Protein AF-A0A0S9LHL1-F1 (afdb_monomer)

Solvent-accessible surface area (backbone atoms only — not comparable to full-atom values): 8999 Å² total; per-residue (Å²): 136,93,67,82,42,44,35,37,45,31,38,20,66,35,58,67,95,71,76,29,51,77,76,45,61,18,67,21,63,58,51,58,93,93,52,92,64,71,72,59,66,64,80,93,73,93,78,63,86,98,60,74,70,38,80,48,78,48,56,80,48,97,80,76,61,53,75,78,43,59,98,86,53,78,74,89,62,69,47,97,87,72,47,76,65,63,89,45,41,39,88,87,82,84,86,83,83,63,90,85,65,76,72,76,71,77,74,84,52,61,67,57,52,52,52,53,53,52,50,58,58,58,66,68,72,77,76,86,88,84,85,87,129

Foldseek 3Di:
DDDQKKKKKWKWQDPVVVVIDTQWMFIWGDDDVPDDDTDTDTDDGDDDPPGDMDIDIDMPDDDAADLQADPPDDDADADPVRDGHDPRGDDDDDDDDDPPDPPPPPPPCPVVVVVVVVVVVVVVVPDDDDDDD

Mean predicted aligned error: 15.13 Å

Sequence (133 aa):
MSGIPEVIISLYDRLPTNGGSALASGTASWPAQGEYFFDAFWHPVAVTPLHTYYLLITSTASFWGSADGYSDGAYEGTSLDGFTQPPGTDFVFSTFADDGVVAEVSEPGSLALLGLGLLGILARRGVRYRLHV

Radius of gyration: 26.55 Å; Cα contacts (8 Å, |Δi|>4): 131; chains: 1; bounding box: 63×34×94 Å

Secondary structure (DSSP, 8-state):
--PPPEEEEEEESS-GGGT--EEEEEEEEPPPTT--------------TT---EEEEEESS----BS---TT-----B-TT-PBPPTT-B--------TT--------SHHHHHHHHHHHHHHGGG-------

pLDDT: mean 71.0, std 15.02, range [42.28, 94.88]

Nearest PDB structures (foldseek):
  2rjl-assembly1_A  TM=4.085E-01  e=1.284E+00  unclassified
  2qe3-assembly1_A  TM=4.183E-01  e=2.735E+00  Homo sapiens
  2rjk-assembly1_A  TM=4.109E-01  e=2.580E+00  unclassified
  7kp8-assembly1_B  TM=3.538E-01  e=9.270E+00  Mus musculus

Structure (mmCIF, N/CA/C/O backbone):
data_AF-A0A0S9LHL1-F1
#
_entry.id   AF-A0A0S9LHL1-F1
#
loop_
_atom_site.group_PDB
_atom_site.id
_atom_site.type_symbol
_atom_site.label_atom_id
_atom_site.label_alt_id
_atom_site.label_comp_id
_atom_site.label_asym_id
_atom_site.label_entity_id
_atom_site.label_seq_id
_atom_site.pdbx_PDB_ins_code
_atom_site.Cartn_x
_atom_site.Cartn_y
_atom_site.Cartn_z
_atom_site.occupancy
_atom_site.B_iso_or_equiv
_atom_site.auth_seq_id
_atom_site.auth_comp_id
_atom_site.auth_asym_id
_atom_site.auth_atom_id
_atom_site.pdbx_PDB_model_num
ATOM 1 N N . MET A 1 1 ? 5.442 -1.867 -28.297 1.00 42.28 1 MET A N 1
ATOM 2 C CA . MET A 1 1 ? 4.086 -1.613 -27.769 1.00 42.28 1 MET A CA 1
ATOM 3 C C . MET A 1 1 ? 4.192 -0.368 -26.908 1.00 42.28 1 MET A C 1
ATOM 5 O O . MET A 1 1 ? 4.938 -0.403 -25.944 1.00 42.28 1 MET A O 1
ATOM 9 N N . SER A 1 2 ? 3.600 0.751 -27.327 1.00 49.19 2 SER A N 1
ATOM 10 C CA . SER A 1 2 ? 3.643 2.018 -26.582 1.00 49.19 2 SER A CA 1
ATOM 11 C C . SER A 1 2 ? 2.321 2.151 -25.832 1.00 49.19 2 SER A C 1
ATOM 13 O O . SER A 1 2 ? 1.348 2.667 -26.368 1.00 49.19 2 SER A O 1
ATOM 15 N N . GLY A 1 3 ? 2.269 1.542 -24.649 1.00 65.31 3 GLY A N 1
ATOM 16 C CA . GLY A 1 3 ? 1.247 1.810 -23.642 1.00 65.31 3 GLY A CA 1
ATOM 17 C C . GLY A 1 3 ? 1.837 2.742 -22.589 1.00 65.31 3 GLY A C 1
ATOM 18 O O . GLY A 1 3 ? 3.056 2.756 -22.399 1.00 65.31 3 GLY A O 1
ATOM 19 N N . ILE A 1 4 ? 0.992 3.539 -21.941 1.00 71.38 4 ILE A N 1
ATOM 20 C CA . ILE A 1 4 ? 1.388 4.276 -20.738 1.00 71.38 4 ILE A CA 1
ATOM 21 C C . ILE A 1 4 ? 1.817 3.220 -19.705 1.00 71.38 4 ILE A C 1
ATOM 23 O O . ILE A 1 4 ? 1.114 2.215 -19.584 1.00 71.38 4 ILE A O 1
ATOM 27 N N . PRO A 1 5 ? 2.963 3.374 -19.017 1.00 79.44 5 PRO A N 1
ATOM 28 C CA . PRO A 1 5 ? 3.346 2.431 -17.978 1.00 79.44 5 PRO A CA 1
ATOM 29 C C . PRO A 1 5 ? 2.252 2.306 -16.915 1.00 79.44 5 PRO A C 1
ATOM 31 O O . PRO A 1 5 ? 1.538 3.268 -16.633 1.00 79.44 5 PRO A O 1
ATOM 34 N N . GLU A 1 6 ? 2.131 1.129 -16.319 1.00 87.38 6 GLU A N 1
ATOM 35 C CA . GLU A 1 6 ? 1.177 0.885 -15.242 1.00 87.38 6 GLU A CA 1
ATOM 36 C C . GLU A 1 6 ? 1.924 0.681 -13.933 1.00 87.38 6 GLU A C 1
ATOM 38 O O . GLU A 1 6 ? 2.991 0.061 -13.902 1.00 87.38 6 GLU A O 1
ATOM 43 N N . VAL A 1 7 ? 1.335 1.194 -12.857 1.00 84.94 7 VAL A N 1
ATOM 44 C CA . VAL A 1 7 ? 1.751 0.935 -11.483 1.00 84.94 7 VAL A CA 1
ATOM 45 C C . VAL A 1 7 ? 0.694 0.055 -10.838 1.00 84.94 7 VAL A C 1
ATOM 47 O O . VAL A 1 7 ? -0.498 0.341 -10.912 1.00 84.94 7 VAL A O 1
ATOM 50 N N . ILE A 1 8 ? 1.124 -1.019 -10.194 1.00 87.88 8 ILE A N 1
ATOM 51 C CA . ILE A 1 8 ? 0.258 -1.928 -9.455 1.00 87.88 8 ILE A CA 1
ATOM 52 C C . ILE A 1 8 ? 0.641 -1.832 -7.986 1.00 87.88 8 ILE A C 1
ATOM 54 O O . ILE A 1 8 ? 1.789 -2.100 -7.623 1.00 87.88 8 ILE A O 1
ATOM 58 N N . ILE A 1 9 ? -0.332 -1.487 -7.149 1.00 87.69 9 ILE A N 1
ATOM 59 C CA . ILE A 1 9 ? -0.205 -1.495 -5.693 1.00 87.69 9 ILE A CA 1
ATOM 60 C C . ILE A 1 9 ? -0.999 -2.683 -5.168 1.00 87.69 9 ILE A C 1
ATOM 62 O O . ILE A 1 9 ? -2.172 -2.846 -5.496 1.00 87.69 9 ILE A O 1
ATOM 66 N N . SER A 1 10 ? -0.365 -3.519 -4.354 1.00 89.44 10 SER A N 1
ATOM 67 C CA . SER A 1 10 ? -0.990 -4.708 -3.778 1.00 89.44 10 SER A CA 1
ATOM 68 C C . SER A 1 10 ? -0.782 -4.771 -2.272 1.00 89.44 10 SER A C 1
ATOM 70 O O . SER A 1 10 ? 0.317 -4.521 -1.787 1.00 89.44 10 SER A O 1
ATOM 72 N N . LEU A 1 11 ? -1.828 -5.143 -1.538 1.00 90.81 11 LEU A N 1
ATOM 73 C CA . LEU A 1 11 ? -1.797 -5.372 -0.095 1.00 90.81 11 LEU A CA 1
ATOM 74 C C . LEU A 1 11 ? -1.589 -6.861 0.184 1.00 90.81 11 LEU A C 1
ATOM 76 O O . LEU A 1 11 ? -2.312 -7.689 -0.364 1.00 90.81 11 LEU A O 1
ATOM 80 N N . TYR A 1 12 ? -0.657 -7.196 1.069 1.00 90.88 12 TYR A N 1
ATOM 81 C CA . TYR A 1 12 ? -0.328 -8.566 1.455 1.00 90.88 12 TYR A CA 1
ATOM 82 C C . TYR A 1 12 ? -0.398 -8.778 2.971 1.00 90.88 12 TYR A C 1
ATOM 84 O O . TYR A 1 12 ? -0.105 -7.873 3.755 1.00 90.88 12 TYR A O 1
ATOM 92 N N . ASP A 1 13 ? -0.735 -10.005 3.377 1.00 91.00 13 ASP A N 1
ATOM 93 C CA . ASP A 1 13 ? -0.754 -10.443 4.782 1.00 91.00 13 ASP A CA 1
ATOM 94 C C . ASP A 1 13 ? 0.641 -10.757 5.362 1.00 91.00 13 ASP A C 1
ATOM 96 O O . ASP A 1 13 ? 0.827 -10.741 6.577 1.00 91.00 13 ASP A O 1
ATOM 100 N N . ARG A 1 14 ? 1.630 -11.032 4.503 1.00 86.12 14 ARG A N 1
ATOM 101 C CA . ARG A 1 14 ? 3.062 -11.199 4.810 1.00 86.12 14 ARG A CA 1
ATOM 102 C C . ARG A 1 14 ? 3.894 -10.755 3.610 1.00 86.12 14 ARG A C 1
ATOM 104 O O . ARG A 1 14 ? 3.367 -10.585 2.516 1.00 86.12 14 ARG A O 1
ATOM 111 N N . LEU A 1 15 ? 5.211 -10.641 3.771 1.00 81.50 15 LEU A N 1
ATOM 112 C CA . LEU A 1 15 ? 6.095 -10.456 2.618 1.00 81.50 15 LEU A CA 1
ATOM 113 C C . LEU A 1 15 ? 5.879 -11.583 1.583 1.00 81.50 15 LEU A C 1
ATOM 115 O O . LEU A 1 15 ? 5.868 -12.756 1.972 1.00 81.50 15 LEU A O 1
ATOM 119 N N . PRO A 1 16 ? 5.760 -11.268 0.278 1.00 77.56 16 PRO A N 1
ATOM 120 C CA . PRO A 1 16 ? 5.596 -12.275 -0.774 1.00 77.56 16 PRO A CA 1
ATOM 121 C C . PRO A 1 16 ? 6.676 -13.368 -0.756 1.00 77.56 16 PRO A C 1
ATOM 123 O O . PRO A 1 16 ? 6.375 -14.547 -0.921 1.00 77.56 16 PRO A O 1
ATOM 126 N N . THR A 1 17 ? 7.926 -12.999 -0.461 1.00 79.62 17 THR A N 1
ATOM 127 C CA . THR A 1 17 ? 9.062 -13.930 -0.316 1.00 79.62 17 THR A CA 1
ATOM 128 C C . THR A 1 17 ? 8.945 -14.878 0.877 1.00 79.62 17 THR A C 1
ATOM 130 O O . THR A 1 17 ? 9.663 -15.872 0.935 1.00 79.62 17 THR A O 1
ATOM 133 N N . ASN A 1 18 ? 8.036 -14.609 1.815 1.00 84.38 18 ASN A N 1
ATOM 134 C CA . ASN A 1 18 ? 7.786 -15.419 3.003 1.00 84.38 18 ASN A CA 1
ATOM 135 C C . ASN A 1 18 ? 6.377 -16.046 2.985 1.00 84.38 18 ASN A C 1
ATOM 137 O O . ASN A 1 18 ? 5.720 -16.170 4.019 1.00 84.38 18 ASN A O 1
ATOM 141 N N . GLY A 1 19 ? 5.886 -16.394 1.789 1.00 84.19 19 GLY A N 1
ATOM 142 C CA . GLY A 1 19 ? 4.594 -17.060 1.605 1.00 84.19 19 GLY A CA 1
ATOM 143 C C . GLY A 1 19 ? 3.378 -16.156 1.822 1.00 84.19 19 GLY A C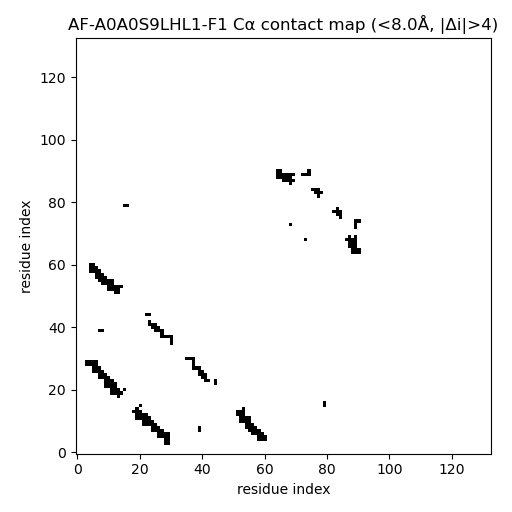 1
ATOM 144 O O . GLY A 1 19 ? 2.301 -16.658 2.143 1.00 84.19 19 GLY A O 1
ATOM 145 N N . GLY A 1 20 ? 3.544 -14.838 1.688 1.00 88.50 20 GLY A N 1
ATOM 146 C CA . GLY A 1 20 ? 2.439 -13.886 1.753 1.00 88.50 20 GLY A CA 1
ATOM 147 C C . GLY A 1 20 ? 1.431 -14.062 0.620 1.00 88.50 20 GLY A C 1
ATOM 148 O O . GLY A 1 20 ? 1.794 -14.338 -0.524 1.00 88.50 20 GLY A O 1
ATOM 149 N N . SER A 1 21 ? 0.160 -13.859 0.946 1.00 92.44 21 SER A N 1
ATOM 150 C CA . SER A 1 21 ? -0.968 -13.855 0.020 1.00 92.44 21 SER A CA 1
ATOM 151 C C . SER A 1 21 ? -1.465 -12.431 -0.210 1.00 92.44 21 SER A C 1
ATOM 153 O O . SER A 1 21 ? -1.592 -11.642 0.730 1.00 92.44 21 SER A O 1
ATOM 155 N N . ALA A 1 22 ? -1.764 -12.105 -1.469 1.00 92.62 22 ALA A N 1
ATOM 156 C CA . ALA A 1 22 ? -2.371 -10.827 -1.817 1.00 92.62 22 ALA A CA 1
ATOM 157 C C . ALA A 1 22 ? -3.814 -10.787 -1.297 1.00 92.62 22 ALA A C 1
ATOM 159 O O . ALA A 1 22 ? -4.618 -11.669 -1.598 1.00 92.62 22 ALA A O 1
ATOM 160 N N . LEU A 1 23 ? -4.131 -9.753 -0.525 1.00 94.88 23 LEU A N 1
ATOM 161 C CA . LEU A 1 23 ? -5.464 -9.473 0.002 1.00 94.88 23 LEU A CA 1
ATOM 162 C C . LEU A 1 23 ? -6.247 -8.554 -0.937 1.00 94.88 23 LEU A C 1
ATOM 164 O O . LEU A 1 23 ? -7.454 -8.712 -1.092 1.00 94.88 23 LEU A O 1
ATOM 168 N N . ALA A 1 24 ? -5.555 -7.604 -1.566 1.00 94.56 24 ALA A N 1
ATOM 169 C CA . ALA A 1 24 ? -6.124 -6.684 -2.540 1.00 94.56 24 ALA A CA 1
ATOM 170 C C . ALA A 1 24 ? -5.057 -6.194 -3.523 1.00 94.56 24 ALA A C 1
ATOM 172 O O . ALA A 1 24 ? -3.863 -6.233 -3.223 1.00 94.56 24 ALA A O 1
ATOM 173 N N . SER A 1 25 ? -5.496 -5.714 -4.685 1.00 94.31 25 SER A N 1
ATOM 174 C CA . SER A 1 25 ? -4.631 -5.102 -5.689 1.00 94.31 25 SER A CA 1
ATOM 175 C C . SER A 1 25 ? -5.402 -4.054 -6.482 1.00 94.31 25 SER A C 1
ATOM 177 O O . SER A 1 25 ? -6.584 -4.247 -6.773 1.00 94.31 25 SER A O 1
ATOM 179 N N . GLY A 1 26 ? -4.731 -2.958 -6.819 1.00 92.12 26 GLY A N 1
ATOM 180 C CA . GLY A 1 26 ? -5.240 -1.908 -7.686 1.00 92.12 26 GLY A CA 1
ATOM 181 C C . GLY A 1 26 ? -4.174 -1.474 -8.684 1.00 92.12 26 GLY A C 1
ATOM 182 O O . GLY A 1 26 ? -2.979 -1.469 -8.377 1.00 92.12 26 GLY A O 1
ATOM 183 N N . THR A 1 27 ? -4.622 -1.093 -9.874 1.00 91.94 27 THR A N 1
ATOM 184 C CA . THR A 1 27 ? -3.763 -0.593 -10.949 1.00 91.94 27 THR A CA 1
ATOM 185 C C . THR A 1 27 ? -4.013 0.894 -11.146 1.00 91.94 27 THR A C 1
ATOM 187 O O . THR A 1 27 ? -5.160 1.337 -11.155 1.00 91.94 27 THR A O 1
ATOM 190 N N . ALA A 1 28 ? -2.937 1.645 -11.334 1.00 88.56 28 ALA A N 1
ATOM 191 C CA . ALA A 1 28 ? -2.946 3.046 -11.708 1.00 88.56 28 ALA A CA 1
ATOM 192 C C . ALA A 1 28 ? -2.146 3.235 -13.001 1.00 88.56 28 ALA A C 1
ATOM 194 O O . ALA A 1 28 ? -1.152 2.546 -13.248 1.00 88.56 28 ALA A O 1
ATOM 195 N N . SER A 1 29 ? -2.570 4.182 -13.833 1.00 86.44 29 SER A N 1
ATOM 196 C CA . SER A 1 29 ? -1.746 4.635 -14.955 1.00 86.44 29 SER A CA 1
ATOM 197 C C . SER A 1 29 ? -0.614 5.520 -14.444 1.00 86.44 29 SER A C 1
ATOM 199 O O . SER A 1 29 ? -0.777 6.230 -13.453 1.00 86.44 29 SER A O 1
ATOM 201 N N . TRP A 1 30 ? 0.526 5.493 -15.131 1.00 80.75 30 TRP A N 1
ATOM 202 C CA . TRP A 1 30 ? 1.628 6.400 -14.832 1.00 80.75 30 TRP A CA 1
ATOM 203 C C . TRP A 1 30 ? 1.171 7.866 -14.917 1.00 80.75 30 TRP A C 1
ATOM 205 O O . TRP A 1 30 ? 0.491 8.215 -15.891 1.00 80.75 30 TRP A O 1
ATOM 215 N N . PRO A 1 31 ? 1.543 8.720 -13.945 1.00 77.62 31 PRO A N 1
ATOM 216 C CA . PRO A 1 31 ? 1.144 10.123 -13.945 1.00 77.62 31 PRO A CA 1
ATOM 217 C C . PRO A 1 31 ? 1.658 10.864 -15.185 1.00 77.62 31 PRO A C 1
ATOM 219 O O . PRO A 1 31 ? 2.688 10.509 -15.772 1.00 77.62 31 PRO A O 1
ATOM 222 N N . ALA A 1 32 ? 0.946 11.917 -15.592 1.00 77.75 32 ALA A N 1
ATOM 223 C CA . ALA A 1 32 ? 1.408 12.766 -16.682 1.00 77.75 32 ALA A CA 1
ATOM 224 C C . ALA A 1 32 ? 2.720 13.482 -16.302 1.00 77.75 32 ALA A C 1
ATOM 226 O O . ALA A 1 32 ? 3.095 13.587 -15.134 1.00 77.75 32 ALA A O 1
ATOM 227 N N . GLN A 1 33 ? 3.454 13.998 -17.292 1.00 74.25 33 GLN A N 1
ATOM 228 C CA . GLN A 1 33 ? 4.690 14.732 -17.016 1.00 74.25 33 GLN A CA 1
ATOM 229 C C . GLN A 1 33 ? 4.411 15.941 -16.104 1.00 74.25 33 GLN A C 1
ATOM 231 O O . GLN A 1 33 ? 3.635 16.822 -16.466 1.00 74.25 33 GLN A O 1
ATOM 236 N N . GLY A 1 34 ? 5.087 15.997 -14.953 1.00 71.81 34 GLY A N 1
ATOM 237 C CA . GLY A 1 34 ? 4.904 17.049 -13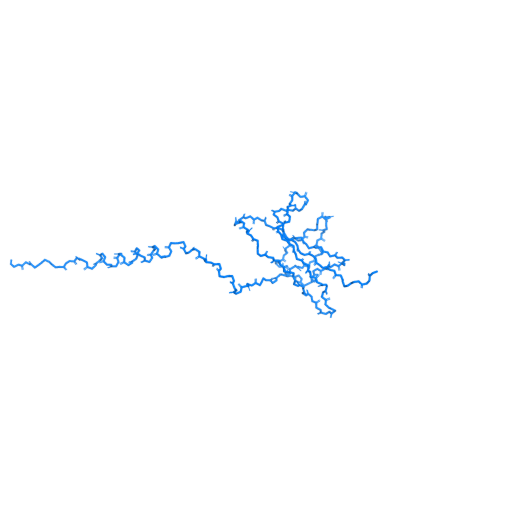.944 1.00 71.81 34 GLY A CA 1
ATOM 238 C C . GLY A 1 34 ? 3.933 16.686 -12.815 1.00 71.81 34 GLY A C 1
ATOM 239 O O . GLY A 1 34 ? 3.817 17.456 -11.865 1.00 71.81 34 GLY A O 1
ATOM 240 N N . GLU A 1 35 ? 3.286 15.523 -12.884 1.00 72.19 35 GLU A N 1
ATOM 241 C CA . GLU A 1 35 ? 2.522 14.929 -11.788 1.00 72.19 35 GLU A CA 1
ATOM 242 C C . GLU A 1 35 ? 3.368 13.873 -11.059 1.00 72.19 35 GLU A C 1
ATOM 244 O O . GLU A 1 35 ? 4.165 13.157 -11.668 1.00 72.19 35 GLU A O 1
ATOM 249 N N . TYR A 1 36 ? 3.192 13.778 -9.740 1.00 72.12 36 TYR A N 1
ATOM 250 C CA . TYR A 1 36 ? 3.980 12.893 -8.868 1.00 72.12 36 TYR A CA 1
ATOM 251 C C . TYR A 1 36 ? 3.113 11.936 -8.042 1.00 72.12 36 TYR A C 1
ATOM 253 O O . TYR A 1 36 ? 3.635 11.179 -7.228 1.00 72.12 36 TYR A O 1
ATOM 261 N N . PHE A 1 37 ? 1.796 11.970 -8.250 1.00 76.38 37 PHE A N 1
ATOM 262 C CA . PHE A 1 37 ? 0.822 11.167 -7.521 1.00 76.38 37 PHE A CA 1
ATOM 263 C C . PHE A 1 37 ? 0.071 10.262 -8.489 1.00 76.38 37 PHE A C 1
ATOM 265 O O . PHE A 1 37 ? -0.246 10.662 -9.607 1.00 76.38 37 PHE A O 1
ATOM 272 N N . PHE A 1 38 ? -0.210 9.046 -8.046 1.00 80.06 38 PHE A N 1
ATOM 273 C CA . PHE A 1 38 ? -1.075 8.103 -8.733 1.00 80.06 38 PHE A CA 1
ATOM 274 C C . PHE A 1 38 ? -1.985 7.454 -7.697 1.00 80.06 38 PHE A C 1
ATOM 276 O O . PHE A 1 38 ? -1.541 7.119 -6.598 1.00 80.06 38 PHE A O 1
ATOM 283 N N . ASP A 1 39 ? -3.243 7.256 -8.071 1.00 84.38 39 ASP A N 1
ATOM 284 C CA . ASP A 1 39 ? -4.246 6.666 -7.197 1.00 84.38 39 ASP A CA 1
ATOM 285 C C . ASP A 1 39 ? -4.605 5.268 -7.698 1.00 84.38 39 ASP A C 1
ATOM 287 O O . ASP A 1 39 ? -4.964 5.077 -8.862 1.00 84.38 39 ASP A O 1
ATOM 2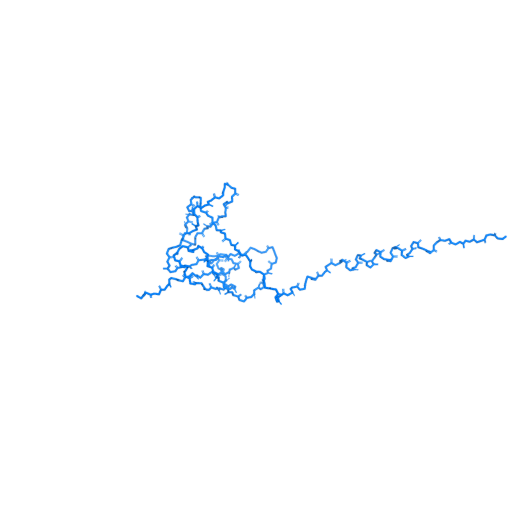91 N N . ALA A 1 40 ? -4.513 4.283 -6.807 1.00 86.00 40 ALA A N 1
ATOM 292 C CA . ALA A 1 40 ? -4.974 2.924 -7.050 1.00 86.00 40 ALA A CA 1
ATOM 293 C C . ALA A 1 40 ? -6.116 2.606 -6.083 1.00 86.00 40 ALA A C 1
ATOM 295 O O . ALA A 1 40 ? -6.005 2.843 -4.880 1.00 86.00 40 ALA A O 1
ATOM 296 N N . PHE A 1 41 ? -7.200 2.039 -6.609 1.00 87.88 41 PHE A N 1
ATOM 297 C CA . PHE A 1 41 ? -8.398 1.723 -5.836 1.00 87.88 41 PHE A CA 1
ATOM 298 C C . PHE A 1 41 ? -8.679 0.221 -5.860 1.00 87.88 41 PHE A C 1
ATOM 300 O O . PHE A 1 41 ? -8.488 -0.447 -6.877 1.00 87.88 41 PHE A O 1
ATOM 307 N N . TRP A 1 42 ? -9.175 -0.303 -4.741 1.00 89.56 42 TRP A N 1
ATOM 308 C CA . TRP A 1 42 ? -9.662 -1.674 -4.600 1.00 89.56 42 TRP A CA 1
ATOM 309 C C . TRP A 1 42 ? -10.821 -1.722 -3.596 1.00 89.56 42 TRP A C 1
ATOM 311 O O . TRP A 1 42 ? -11.036 -0.781 -2.834 1.00 89.56 42 TRP A O 1
ATOM 321 N N . HIS A 1 43 ? -11.582 -2.820 -3.592 1.00 87.25 43 HIS A N 1
ATOM 322 C CA . HIS A 1 43 ? -12.673 -3.013 -2.631 1.00 87.25 43 HIS A CA 1
ATOM 323 C C . HIS A 1 43 ? -12.131 -3.140 -1.198 1.00 87.25 43 HIS A C 1
ATOM 325 O O . HIS A 1 43 ? -11.117 -3.816 -1.015 1.00 87.25 43 HIS A O 1
ATOM 331 N N . PRO A 1 44 ? -12.806 -2.576 -0.178 1.00 86.56 44 PRO A N 1
ATOM 332 C CA . PRO A 1 44 ? -12.368 -2.689 1.209 1.00 86.56 44 PRO A CA 1
ATOM 333 C C . PRO A 1 44 ? -12.126 -4.141 1.634 1.00 86.56 44 PRO A C 1
ATOM 335 O O . PRO A 1 44 ? -12.941 -5.026 1.372 1.00 86.56 44 PRO A O 1
ATOM 338 N N . VAL A 1 45 ? -11.011 -4.371 2.328 1.00 88.94 45 VAL A N 1
ATOM 339 C CA . VAL A 1 45 ? -10.635 -5.679 2.877 1.00 88.94 45 VAL A CA 1
ATOM 340 C C . VAL A 1 45 ? -10.617 -5.638 4.396 1.00 88.94 45 VAL A C 1
ATOM 342 O O . VAL A 1 45 ? -10.177 -4.662 5.002 1.00 88.94 45 VAL A O 1
ATOM 345 N N . ALA A 1 46 ? -11.095 -6.710 5.024 1.00 87.94 46 ALA A N 1
ATOM 346 C CA . ALA A 1 46 ? -11.039 -6.843 6.471 1.00 87.94 46 ALA A CA 1
ATOM 347 C C . ALA A 1 46 ? -9.589 -7.064 6.926 1.00 87.94 46 ALA A C 1
ATOM 349 O O . ALA A 1 46 ? -8.906 -7.965 6.437 1.00 87.94 46 ALA A O 1
ATOM 350 N N . VAL A 1 47 ? -9.144 -6.269 7.897 1.00 86.75 47 VAL A N 1
ATOM 351 C CA . VAL A 1 47 ? -7.833 -6.406 8.539 1.00 86.75 47 VAL A CA 1
ATOM 352 C C . VAL A 1 47 ? -8.000 -6.765 10.010 1.00 86.75 47 VAL A C 1
ATOM 354 O O . VAL A 1 47 ? -8.968 -6.379 10.663 1.00 86.75 47 VAL A O 1
ATOM 357 N N . THR A 1 48 ? -7.049 -7.524 10.541 1.00 89.06 48 THR A N 1
ATOM 358 C CA . THR A 1 48 ? -6.985 -7.861 11.962 1.00 89.06 48 THR A CA 1
ATOM 359 C C . THR A 1 48 ? -6.147 -6.802 12.677 1.00 89.06 48 THR A C 1
ATOM 361 O O . THR A 1 48 ? -5.013 -6.551 12.259 1.00 89.06 48 THR A O 1
ATOM 364 N N . PRO A 1 49 ? -6.657 -6.174 13.752 1.00 86.69 49 PRO A N 1
ATOM 365 C CA . PRO A 1 49 ? -5.869 -5.237 14.541 1.00 86.69 49 PRO A CA 1
ATOM 366 C C . PRO A 1 49 ? -4.571 -5.867 15.054 1.00 86.69 49 PRO A C 1
ATOM 368 O O . PRO A 1 49 ? -4.537 -7.051 15.385 1.00 86.69 49 PRO A O 1
ATOM 371 N N . LEU A 1 50 ? -3.518 -5.051 15.164 1.00 85.06 50 LEU A N 1
ATOM 372 C CA . LEU A 1 50 ? -2.182 -5.463 15.627 1.00 85.06 50 LEU A CA 1
ATOM 373 C C . LEU A 1 50 ? -1.481 -6.495 14.724 1.00 85.06 50 LEU A C 1
ATOM 375 O O . LEU A 1 50 ? -0.481 -7.085 15.131 1.00 85.06 50 LEU A O 1
ATOM 379 N N . HIS A 1 51 ? -1.980 -6.706 13.505 1.00 86.94 51 HIS A N 1
ATOM 380 C CA . HIS A 1 51 ? -1.286 -7.466 12.472 1.00 86.94 51 HIS A CA 1
ATOM 381 C C . HIS A 1 51 ? -0.535 -6.520 11.532 1.00 86.94 51 HIS A C 1
ATOM 383 O O . HIS A 1 51 ? -1.059 -5.474 11.146 1.00 86.94 51 HIS A O 1
ATOM 389 N N . THR A 1 52 ? 0.688 -6.893 11.157 1.00 85.75 52 THR A N 1
ATOM 390 C CA . THR A 1 52 ? 1.470 -6.156 10.158 1.00 85.75 52 THR A CA 1
ATOM 391 C C . THR A 1 52 ? 1.045 -6.587 8.763 1.00 85.75 52 THR A C 1
ATOM 393 O O . THR A 1 52 ? 1.023 -7.779 8.464 1.00 85.75 52 THR A O 1
ATOM 396 N N . TYR A 1 53 ? 0.759 -5.609 7.911 1.00 87.44 53 TYR A N 1
ATOM 397 C CA . TYR A 1 53 ? 0.464 -5.805 6.496 1.00 87.44 53 TYR A CA 1
ATOM 398 C C . TYR A 1 53 ? 1.530 -5.123 5.645 1.00 87.44 53 TYR A C 1
ATOM 400 O O . TYR A 1 53 ? 2.208 -4.203 6.104 1.00 87.44 53 TYR A O 1
ATOM 408 N N . TYR A 1 54 ? 1.668 -5.575 4.404 1.00 84.31 54 TYR A N 1
ATOM 409 C CA . TYR A 1 54 ? 2.718 -5.122 3.498 1.00 84.31 54 TYR A CA 1
ATOM 410 C C . TYR A 1 54 ? 2.109 -4.576 2.213 1.00 84.31 54 TYR A C 1
ATOM 412 O O . TYR A 1 54 ? 1.194 -5.180 1.655 1.00 84.31 54 TYR A O 1
ATOM 420 N N . LEU A 1 55 ? 2.636 -3.453 1.728 1.00 84.44 55 LEU A N 1
ATOM 421 C CA . LEU A 1 55 ? 2.332 -2.943 0.397 1.00 84.44 55 LEU A CA 1
ATOM 422 C C . LEU A 1 55 ? 3.451 -3.347 -0.561 1.00 84.44 55 LEU A C 1
ATOM 424 O O . LEU A 1 55 ? 4.623 -3.083 -0.304 1.00 84.44 55 LEU A O 1
ATOM 428 N N . LEU A 1 56 ? 3.077 -3.977 -1.670 1.00 82.38 56 LEU A N 1
ATOM 429 C CA . LEU A 1 56 ? 3.958 -4.242 -2.797 1.00 82.38 56 LEU A CA 1
ATOM 430 C C . LEU A 1 56 ? 3.581 -3.313 -3.947 1.00 82.38 56 LEU A C 1
ATOM 432 O O . LEU A 1 56 ? 2.465 -3.381 -4.460 1.00 82.38 56 LEU A O 1
ATOM 436 N N . ILE A 1 57 ? 4.533 -2.483 -4.364 1.00 80.44 57 ILE A N 1
ATOM 437 C CA . ILE A 1 57 ? 4.408 -1.608 -5.527 1.00 80.44 57 ILE A CA 1
ATOM 438 C C . ILE A 1 57 ? 5.263 -2.191 -6.649 1.00 80.44 57 ILE A C 1
ATOM 440 O O . ILE A 1 57 ? 6.465 -2.396 -6.486 1.00 80.44 57 ILE A O 1
ATOM 444 N N . THR A 1 58 ? 4.642 -2.461 -7.791 1.00 80.69 58 THR A N 1
ATOM 445 C CA . THR A 1 58 ? 5.331 -2.899 -9.011 1.00 80.69 58 THR A CA 1
ATOM 446 C C . THR A 1 58 ? 4.972 -1.968 -10.153 1.00 80.69 58 THR A C 1
ATOM 448 O O . THR A 1 58 ? 3.895 -1.381 -10.167 1.00 80.69 58 THR A O 1
ATOM 451 N N . SER A 1 59 ? 5.883 -1.797 -11.103 1.00 78.62 59 SER A N 1
ATOM 452 C CA . SER A 1 59 ? 5.650 -0.949 -12.266 1.00 78.62 59 SER A CA 1
ATOM 453 C C . SER A 1 59 ? 6.343 -1.533 -13.482 1.00 78.62 59 SER A C 1
ATOM 455 O O . SER A 1 59 ? 7.409 -2.141 -13.374 1.00 78.62 59 SER A O 1
ATOM 457 N N . THR A 1 60 ? 5.753 -1.323 -14.656 1.00 78.25 60 THR A N 1
ATOM 458 C CA . THR A 1 60 ? 6.400 -1.646 -15.935 1.00 78.25 60 THR A CA 1
ATOM 459 C C . THR A 1 60 ? 7.460 -0.612 -16.336 1.00 78.25 60 THR A C 1
ATOM 461 O O . THR A 1 60 ? 8.193 -0.831 -17.298 1.00 78.25 60 THR A O 1
ATOM 464 N N . ALA A 1 61 ? 7.538 0.517 -15.625 1.00 73.12 61 ALA A N 1
ATOM 465 C CA . ALA A 1 61 ? 8.573 1.538 -15.766 1.00 73.12 61 ALA A CA 1
ATOM 466 C C . ALA A 1 61 ? 9.379 1.695 -14.471 1.00 73.12 61 ALA A C 1
ATOM 468 O O . ALA A 1 61 ? 8.881 1.455 -13.372 1.00 73.12 61 ALA A O 1
ATOM 469 N N . SER A 1 62 ? 10.628 2.146 -14.593 1.00 67.00 62 SER A N 1
ATOM 470 C CA . SER A 1 62 ? 11.433 2.514 -13.429 1.00 67.00 62 SER A CA 1
ATOM 471 C C . SER A 1 62 ? 10.768 3.673 -12.688 1.00 67.00 62 SER A C 1
ATOM 473 O O . SER A 1 62 ? 10.565 4.740 -13.266 1.00 67.00 62 SER A O 1
ATOM 475 N N . PHE A 1 63 ? 10.447 3.460 -11.413 1.00 66.00 63 PHE A N 1
ATOM 476 C CA . PHE A 1 63 ? 9.906 4.485 -10.531 1.00 66.00 63 PHE A CA 1
ATOM 477 C C . PHE A 1 63 ? 10.869 4.772 -9.390 1.00 66.00 63 PHE A C 1
ATOM 479 O O . PHE A 1 63 ? 11.569 3.879 -8.917 1.00 66.00 63 PHE A O 1
ATOM 486 N N . TRP A 1 64 ? 10.892 6.031 -8.969 1.00 55.59 64 TRP A N 1
ATOM 487 C CA . TRP A 1 64 ? 11.652 6.502 -7.821 1.00 55.59 64 TRP A CA 1
ATOM 488 C C . TRP A 1 64 ? 10.692 7.290 -6.931 1.00 55.59 64 TRP A C 1
ATOM 490 O O . TRP A 1 64 ? 9.877 8.056 -7.447 1.00 55.59 64 TRP A O 1
ATOM 500 N N . GLY A 1 65 ? 10.772 7.088 -5.613 1.00 53.53 65 GLY A N 1
ATOM 501 C CA . GLY A 1 65 ? 10.186 8.029 -4.656 1.00 53.53 65 GLY A CA 1
ATOM 502 C C . GLY A 1 65 ? 10.848 9.404 -4.797 1.00 53.53 65 GLY A C 1
ATOM 503 O O . GLY A 1 65 ? 11.956 9.508 -5.333 1.00 53.53 65 GLY A O 1
ATOM 504 N N . SER A 1 66 ? 10.170 10.464 -4.353 1.00 49.75 66 SER A N 1
ATOM 505 C CA . SER A 1 66 ? 10.747 11.814 -4.377 1.00 49.75 66 SER A CA 1
ATOM 506 C C . SER A 1 66 ? 12.045 11.857 -3.558 1.00 49.75 66 SER A C 1
ATOM 508 O O . SER A 1 66 ? 12.144 11.202 -2.522 1.00 49.75 66 SER A O 1
ATOM 510 N N . ALA A 1 67 ? 13.028 12.642 -4.010 1.00 46.31 67 ALA A N 1
ATOM 511 C CA . ALA A 1 67 ? 14.306 12.877 -3.326 1.00 46.31 67 ALA A CA 1
ATOM 512 C C . ALA A 1 67 ? 14.212 13.913 -2.182 1.00 46.31 67 ALA A C 1
ATOM 514 O O . ALA A 1 67 ? 15.235 14.408 -1.706 1.00 46.31 67 ALA A O 1
ATOM 515 N N . ASP A 1 68 ? 12.996 14.252 -1.749 1.00 48.53 68 ASP A N 1
ATOM 516 C CA . ASP A 1 68 ? 12.730 15.195 -0.662 1.00 48.53 68 ASP A CA 1
ATOM 517 C C . ASP A 1 68 ? 12.647 14.461 0.686 1.00 48.53 68 ASP A C 1
ATOM 519 O O . ASP A 1 68 ? 11.599 14.391 1.325 1.00 48.53 68 ASP A O 1
ATOM 523 N N . GLY A 1 69 ? 13.758 13.859 1.109 1.00 46.12 69 GLY A N 1
ATOM 524 C CA . GLY A 1 69 ? 13.842 13.159 2.389 1.00 46.12 69 GLY A CA 1
ATOM 525 C C . GLY A 1 69 ? 13.744 14.109 3.587 1.00 46.12 69 GLY A C 1
ATOM 526 O O . GLY A 1 69 ? 14.452 15.116 3.661 1.00 46.12 69 GLY A O 1
ATOM 527 N N . TYR A 1 70 ? 12.913 13.764 4.572 1.00 49.88 70 TYR A N 1
ATOM 528 C CA . TYR A 1 70 ? 12.911 14.410 5.886 1.00 49.88 70 TYR A CA 1
ATOM 529 C C . TYR A 1 70 ? 14.028 13.839 6.773 1.00 49.88 70 TYR A C 1
ATOM 531 O O . TYR A 1 70 ? 14.329 12.649 6.721 1.00 49.88 70 TYR A O 1
ATOM 539 N N . SER A 1 71 ? 14.623 14.672 7.636 1.00 47.09 71 SER A N 1
ATOM 540 C CA . SER A 1 71 ? 15.743 14.277 8.509 1.00 47.09 71 SER A CA 1
ATOM 541 C C . SER A 1 71 ? 15.408 13.178 9.528 1.00 47.09 71 SER A C 1
ATOM 543 O O . SER A 1 71 ? 16.326 12.509 9.991 1.00 47.09 71 SER A O 1
ATOM 545 N N . ASP A 1 72 ? 14.123 12.988 9.852 1.00 46.12 72 ASP A N 1
ATOM 546 C CA . ASP A 1 72 ? 13.640 12.090 10.918 1.00 46.12 72 ASP A CA 1
ATOM 547 C C . ASP A 1 72 ? 12.665 10.996 10.432 1.00 46.12 72 ASP A C 1
ATOM 549 O O . ASP A 1 72 ? 12.073 10.287 11.245 1.00 46.12 72 ASP A O 1
ATOM 553 N N . GLY A 1 73 ? 12.472 10.834 9.120 1.00 43.31 73 GLY A N 1
ATOM 554 C CA . GLY A 1 73 ? 11.438 9.955 8.565 1.00 43.31 73 GLY A CA 1
ATOM 555 C C . GLY A 1 73 ? 11.981 8.994 7.521 1.00 43.31 73 GLY A C 1
ATOM 556 O O . GLY A 1 73 ? 11.660 9.127 6.351 1.00 43.31 73 GLY A O 1
ATOM 557 N N . ALA A 1 74 ? 12.822 8.039 7.914 1.00 43.62 74 ALA A N 1
ATOM 558 C CA . ALA A 1 74 ? 13.150 6.927 7.028 1.00 43.62 74 ALA A CA 1
ATOM 559 C C . ALA A 1 74 ? 12.126 5.805 7.245 1.00 43.62 74 ALA A C 1
ATOM 561 O O . ALA A 1 74 ? 12.222 5.057 8.218 1.00 43.62 74 ALA A O 1
ATOM 562 N N . TYR A 1 75 ? 11.144 5.682 6.349 1.00 49.50 75 TYR A N 1
ATOM 563 C CA . TYR A 1 75 ? 10.448 4.409 6.173 1.00 49.50 75 TYR A CA 1
ATOM 564 C C . TYR A 1 75 ? 11.402 3.442 5.456 1.00 49.50 75 TYR A C 1
ATOM 566 O O . TYR A 1 75 ? 12.027 3.803 4.459 1.00 49.50 75 TYR A O 1
ATOM 574 N N . GLU A 1 76 ? 11.554 2.224 5.976 1.00 48.47 76 GLU A N 1
ATOM 575 C CA . GLU A 1 76 ? 12.408 1.193 5.381 1.00 48.47 76 GLU A CA 1
ATOM 576 C C . GLU A 1 76 ? 11.677 0.541 4.197 1.00 48.47 76 GLU A C 1
ATOM 578 O O . GLU A 1 76 ? 10.912 -0.409 4.357 1.00 48.47 76 GLU A O 1
ATOM 583 N N . GLY A 1 77 ? 11.878 1.072 2.991 1.00 50.53 77 GLY A N 1
ATOM 584 C CA . GLY A 1 77 ? 11.473 0.426 1.749 1.00 50.53 77 GLY A CA 1
ATOM 585 C C . GLY A 1 77 ? 12.522 -0.594 1.314 1.00 50.53 77 GLY A C 1
ATOM 586 O O . GLY A 1 77 ? 13.559 -0.237 0.759 1.00 50.53 77 GLY A O 1
ATOM 587 N N . THR A 1 78 ? 12.267 -1.881 1.538 1.00 51.50 78 THR A N 1
ATOM 588 C CA . THR A 1 78 ? 13.087 -2.965 0.973 1.00 51.50 78 THR A CA 1
ATOM 589 C C . THR A 1 78 ? 12.453 -3.431 -0.336 1.00 51.50 78 THR A C 1
ATOM 591 O O . THR A 1 78 ? 11.276 -3.794 -0.338 1.00 51.50 78 THR A O 1
ATOM 594 N N . SER A 1 79 ? 13.189 -3.469 -1.458 1.00 55.47 79 SER A N 1
ATOM 595 C CA . SER A 1 79 ? 12.668 -4.250 -2.593 1.00 55.47 79 SER A CA 1
ATOM 596 C C . SER A 1 79 ? 12.810 -5.738 -2.300 1.00 55.47 79 SER A C 1
ATOM 598 O O . SER A 1 79 ? 13.743 -6.181 -1.625 1.00 55.47 79 SER A O 1
ATOM 600 N N . LEU A 1 80 ? 11.903 -6.522 -2.877 1.00 52.84 80 LEU A N 1
ATOM 601 C CA . LEU A 1 80 ? 11.941 -7.984 -2.821 1.00 52.84 80 LEU A CA 1
ATOM 602 C C . LEU A 1 80 ? 13.207 -8.583 -3.463 1.00 52.84 80 LEU A C 1
ATOM 604 O O . LEU A 1 80 ? 13.547 -9.721 -3.156 1.00 52.84 80 LEU A O 1
ATOM 608 N N . ASP A 1 81 ? 13.932 -7.801 -4.268 1.00 55.47 81 ASP A N 1
ATOM 609 C CA . ASP A 1 81 ? 15.186 -8.190 -4.924 1.00 55.47 81 ASP A CA 1
ATOM 610 C C . ASP A 1 81 ? 16.441 -7.751 -4.139 1.00 55.47 81 ASP A C 1
ATOM 612 O O . ASP A 1 81 ? 17.556 -7.823 -4.654 1.00 55.47 81 ASP A O 1
ATOM 616 N N . GLY A 1 82 ? 16.289 -7.276 -2.895 1.00 49.12 82 GLY A N 1
ATOM 617 C CA . GLY A 1 82 ? 17.414 -6.835 -2.060 1.00 49.12 82 GLY A CA 1
ATOM 618 C C . GLY A 1 82 ? 17.895 -5.412 -2.356 1.00 49.12 82 GLY A C 1
ATOM 619 O O . GLY A 1 82 ? 19.044 -5.069 -2.077 1.00 49.12 82 GLY A O 1
ATOM 620 N N . PHE A 1 83 ? 17.036 -4.571 -2.929 1.00 46.16 83 PHE A N 1
ATOM 621 C CA . PHE A 1 83 ? 17.356 -3.173 -3.194 1.00 46.16 83 PHE A CA 1
ATOM 622 C C . PHE A 1 83 ? 17.447 -2.366 -1.901 1.00 46.16 83 PHE A C 1
ATOM 624 O O . PHE A 1 83 ? 16.582 -2.448 -1.026 1.00 46.16 83 PHE A O 1
ATOM 631 N N . THR A 1 84 ? 18.484 -1.540 -1.833 1.00 52.34 84 THR A N 1
ATOM 632 C CA . THR A 1 84 ? 18.661 -0.505 -0.820 1.00 52.34 84 THR A CA 1
ATOM 633 C C . THR A 1 84 ? 18.052 0.792 -1.343 1.00 52.34 84 THR A C 1
ATOM 635 O O . THR A 1 84 ? 18.489 1.302 -2.375 1.00 52.34 84 THR A O 1
ATOM 638 N N . GLN A 1 85 ? 17.048 1.320 -0.642 1.00 55.00 85 GLN A N 1
ATOM 639 C CA . GLN A 1 85 ? 16.472 2.637 -0.912 1.00 55.00 85 GLN A CA 1
ATOM 640 C C . GLN A 1 85 ? 17.585 3.698 -1.027 1.00 55.00 85 GLN A C 1
ATOM 642 O O . GLN A 1 85 ? 18.469 3.741 -0.163 1.00 55.00 85 GLN A O 1
ATOM 647 N N . PRO A 1 86 ? 17.591 4.548 -2.074 1.00 52.41 86 PRO A N 1
ATOM 648 C CA . PRO A 1 86 ? 18.546 5.639 -2.169 1.00 52.41 86 PRO A CA 1
ATOM 649 C C . PRO A 1 86 ? 18.433 6.548 -0.937 1.00 52.41 86 PRO A C 1
ATOM 651 O O . PRO A 1 86 ? 17.310 6.885 -0.539 1.00 52.41 86 PRO A O 1
ATOM 654 N N . PRO A 1 87 ? 19.559 6.973 -0.338 1.00 54.66 87 PRO A N 1
ATOM 655 C CA . PRO A 1 87 ? 19.536 7.901 0.786 1.00 54.66 87 PRO A CA 1
ATOM 656 C C . PRO A 1 87 ? 18.721 9.155 0.447 1.00 54.66 87 PRO A C 1
ATOM 658 O O . PRO A 1 87 ? 18.917 9.743 -0.614 1.00 54.66 87 PRO A O 1
ATOM 661 N N . GLY A 1 88 ? 17.828 9.568 1.349 1.00 56.06 88 GLY A N 1
A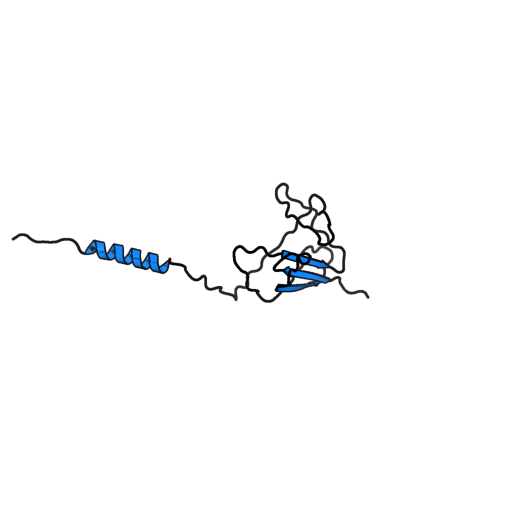TOM 662 C CA . GLY A 1 88 ? 17.031 10.789 1.183 1.00 56.06 88 GLY A CA 1
ATOM 663 C C . GLY A 1 88 ? 15.809 10.659 0.270 1.00 56.06 88 GLY A C 1
ATOM 664 O O . GLY A 1 88 ? 15.283 11.678 -0.155 1.00 56.06 88 GLY A O 1
ATOM 665 N N . THR A 1 89 ? 15.354 9.443 -0.038 1.00 54.59 89 THR A N 1
ATOM 666 C CA . THR A 1 89 ? 14.037 9.232 -0.664 1.00 54.59 89 THR A CA 1
ATOM 667 C C . THR A 1 89 ? 13.013 8.804 0.381 1.00 54.59 89 THR A C 1
ATOM 669 O O . THR A 1 89 ? 13.391 8.132 1.339 1.00 54.59 89 THR A O 1
ATOM 672 N N . ASP A 1 90 ? 11.746 9.185 0.211 1.00 55.56 90 ASP A N 1
ATOM 673 C CA . ASP A 1 90 ? 10.639 8.760 1.080 1.00 55.56 90 ASP A CA 1
ATOM 674 C C . ASP A 1 90 ? 9.380 8.432 0.258 1.00 55.56 90 ASP A C 1
ATOM 676 O O . ASP A 1 90 ? 9.215 8.891 -0.879 1.00 55.56 90 ASP A O 1
ATOM 680 N N . PHE A 1 91 ? 8.493 7.621 0.835 1.00 61.91 91 PHE A N 1
ATOM 681 C CA . PHE A 1 91 ? 7.171 7.332 0.292 1.00 61.91 91 PHE A CA 1
ATOM 682 C C . PHE A 1 91 ? 6.112 8.107 1.068 1.00 61.91 91 PHE A C 1
ATOM 684 O O . PHE A 1 91 ? 5.896 7.878 2.255 1.00 61.91 91 PHE A O 1
ATOM 691 N N . VAL A 1 92 ? 5.381 8.973 0.369 1.00 66.25 92 VAL A N 1
ATOM 692 C CA . VAL A 1 92 ? 4.206 9.649 0.924 1.00 66.25 92 VAL A CA 1
ATOM 693 C C . VAL A 1 92 ? 2.955 8.974 0.382 1.00 66.25 92 VAL A C 1
ATOM 695 O O . VAL A 1 92 ? 2.810 8.794 -0.826 1.00 66.25 92 VAL A O 1
ATOM 698 N N . PHE A 1 93 ? 2.038 8.618 1.276 1.00 68.81 93 PHE A N 1
ATOM 699 C CA . PHE A 1 93 ? 0.724 8.094 0.926 1.00 68.81 93 PHE A CA 1
ATOM 700 C C . PHE A 1 93 ? -0.365 9.047 1.418 1.00 68.81 93 PHE A C 1
ATOM 702 O O . PHE A 1 93 ? -0.275 9.616 2.505 1.00 68.81 93 PHE A O 1
ATOM 709 N N . SER A 1 94 ? -1.414 9.194 0.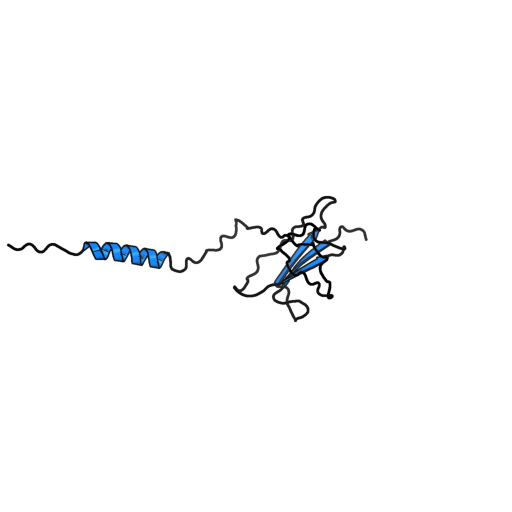614 1.00 66.06 94 SER A N 1
ATOM 710 C CA . SER A 1 94 ? -2.667 9.804 1.050 1.00 66.06 94 SER A CA 1
ATOM 711 C C . SER A 1 94 ? -3.666 8.690 1.317 1.00 66.06 94 SER A C 1
ATOM 713 O O . SER A 1 94 ? -3.745 7.723 0.562 1.00 66.06 94 SER A O 1
ATOM 715 N N . THR A 1 95 ? -4.412 8.809 2.412 1.00 61.69 95 THR A N 1
ATOM 716 C CA . THR A 1 95 ? -5.554 7.927 2.660 1.00 61.69 95 THR A CA 1
ATOM 717 C C . THR A 1 95 ? -6.824 8.673 2.298 1.00 61.69 95 THR A C 1
ATOM 719 O O .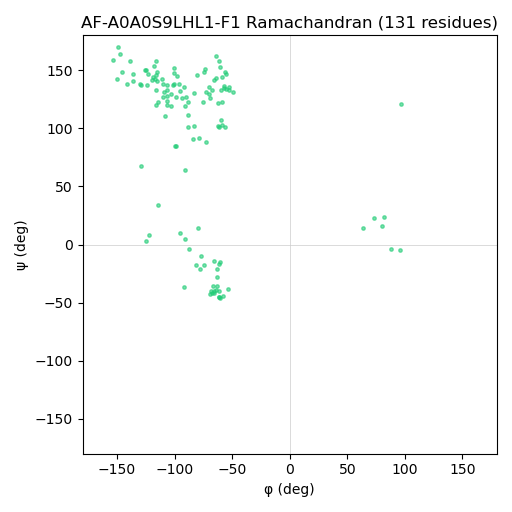 THR A 1 95 ? -6.960 9.861 2.592 1.00 61.69 95 THR A O 1
ATOM 722 N N . PHE A 1 96 ? -7.743 7.974 1.645 1.00 66.50 96 PHE A N 1
ATOM 723 C CA . PHE A 1 96 ? -9.067 8.488 1.332 1.00 66.50 96 PHE A CA 1
ATOM 724 C C . PHE A 1 96 ? -10.068 7.792 2.252 1.00 66.50 96 PHE A C 1
ATOM 726 O O . PHE A 1 96 ? -10.011 6.572 2.421 1.00 66.50 96 PHE A O 1
ATOM 733 N N . ALA A 1 97 ? -10.962 8.563 2.865 1.00 62.19 97 ALA A N 1
ATOM 734 C CA . ALA A 1 97 ? -12.140 8.017 3.523 1.00 62.19 97 ALA A CA 1
ATOM 735 C C . ALA A 1 97 ? -13.289 7.995 2.507 1.00 62.19 97 ALA A C 1
AT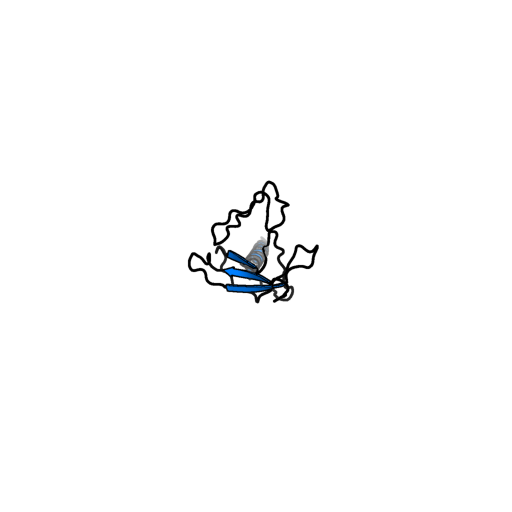OM 737 O O . ALA A 1 97 ? -13.473 8.959 1.767 1.00 62.19 97 ALA A O 1
ATOM 738 N N . ASP A 1 98 ? -14.034 6.892 2.457 1.00 61.22 98 ASP A N 1
ATOM 739 C CA . ASP A 1 98 ? -15.322 6.856 1.768 1.00 61.22 98 ASP A CA 1
ATOM 740 C C . ASP A 1 98 ? -16.405 7.285 2.763 1.00 61.22 98 ASP A C 1
ATOM 742 O O . ASP A 1 98 ? -16.698 6.562 3.720 1.00 61.22 98 ASP A O 1
ATOM 746 N N . ASP A 1 99 ? -16.999 8.458 2.538 1.00 63.62 99 ASP A N 1
ATOM 747 C CA . ASP A 1 99 ? -18.082 9.014 3.361 1.00 63.62 99 ASP A CA 1
ATOM 748 C C . ASP A 1 99 ? -19.338 8.115 3.378 1.00 63.62 99 ASP A C 1
ATOM 750 O O . ASP A 1 99 ? -20.219 8.281 4.224 1.00 63.62 99 ASP A O 1
ATOM 754 N N . GLY A 1 100 ? -19.440 7.154 2.450 1.00 61.09 100 GLY A N 1
ATOM 755 C CA . GLY A 1 100 ? -20.523 6.177 2.377 1.00 61.09 100 GLY A CA 1
ATOM 756 C C . GLY A 1 100 ? -20.368 4.978 3.319 1.00 61.09 100 GLY A C 1
ATOM 757 O O . GLY A 1 100 ? -21.358 4.295 3.595 1.00 61.09 100 GLY A O 1
ATOM 758 N N . VAL A 1 101 ? -19.165 4.718 3.844 1.00 58.50 101 VAL A N 1
ATOM 759 C CA . VAL A 1 101 ? -18.906 3.616 4.783 1.00 58.50 101 VAL A CA 1
ATOM 760 C C . VAL A 1 101 ? -18.888 4.167 6.202 1.00 58.50 101 VAL A C 1
ATOM 762 O O . VAL A 1 101 ? -17.843 4.449 6.788 1.00 58.50 101 VAL A O 1
ATOM 765 N N . VAL A 1 102 ? -20.075 4.285 6.795 1.00 58.28 102 VAL A N 1
ATOM 766 C CA . VAL A 1 102 ? -20.199 4.503 8.237 1.00 58.28 102 VAL A CA 1
ATOM 767 C C . VAL A 1 102 ? -19.833 3.186 8.915 1.00 58.28 102 VAL A C 1
ATOM 769 O O . VAL A 1 102 ? -20.682 2.323 9.130 1.00 58.28 102 VAL A O 1
ATOM 772 N N . ALA A 1 103 ? -18.548 2.977 9.202 1.00 56.16 103 ALA A N 1
ATOM 773 C CA . ALA A 1 103 ? -18.167 1.938 10.143 1.00 56.16 103 ALA A CA 1
ATOM 774 C C . ALA A 1 103 ? -18.841 2.302 11.469 1.00 56.16 103 ALA A C 1
ATOM 776 O O . ALA A 1 103 ? -18.455 3.284 12.105 1.00 56.16 103 ALA A O 1
ATOM 777 N N . GLU A 1 104 ? -19.890 1.569 11.855 1.00 55.84 104 GLU A N 1
ATOM 778 C CA . GLU A 1 104 ? -20.463 1.714 13.186 1.00 55.84 104 GLU A CA 1
ATOM 779 C C . GLU A 1 104 ? -19.345 1.405 14.178 1.00 55.84 104 GLU A C 1
ATOM 781 O O . GLU A 1 104 ? -18.949 0.253 14.381 1.00 55.84 104 GLU A O 1
ATOM 786 N N . VAL A 1 105 ? -18.784 2.459 14.767 1.00 60.69 105 VAL A N 1
ATOM 787 C CA . VAL A 1 105 ? -17.915 2.330 15.922 1.00 60.69 105 VAL A CA 1
ATOM 788 C C . VAL A 1 105 ? -18.802 1.713 16.988 1.00 60.69 105 VAL A C 1
ATOM 790 O O . VAL A 1 105 ? -19.652 2.390 17.560 1.00 60.69 105 VAL A O 1
ATOM 793 N N . SER A 1 106 ? -18.653 0.405 17.203 1.00 57.34 106 SER A N 1
ATOM 794 C CA . SER A 1 106 ? -19.317 -0.290 18.299 1.00 57.34 106 SER A CA 1
ATOM 795 C C . SER A 1 106 ? -18.903 0.424 19.574 1.00 57.34 106 SER A C 1
ATOM 797 O O . SER A 1 106 ? -17.771 0.244 20.004 1.00 57.34 106 SER A O 1
ATOM 799 N N . GLU A 1 107 ? -19.761 1.284 20.124 1.00 66.38 107 GLU A N 1
ATOM 800 C CA . GLU A 1 107 ? -19.453 2.075 21.312 1.00 66.38 107 GLU A CA 1
ATOM 801 C C . GLU A 1 107 ? -19.190 1.119 22.487 1.00 66.38 107 GLU A C 1
ATOM 803 O O . GLU A 1 107 ? -20.140 0.573 23.064 1.00 66.38 107 GLU A O 1
ATOM 808 N N . PRO A 1 108 ? -17.926 0.863 22.878 1.00 56.91 108 PRO A N 1
ATOM 809 C CA . PRO A 1 108 ? -17.646 -0.118 23.902 1.00 56.91 108 PRO A CA 1
ATOM 810 C C . PRO A 1 108 ? -17.813 0.597 25.246 1.00 56.91 108 PRO A C 1
ATOM 812 O O . PRO A 1 108 ? -16.895 1.220 25.767 1.00 56.91 108 PRO A O 1
ATOM 815 N N . GLY A 1 109 ? -19.020 0.553 25.810 1.00 62.19 109 GLY A N 1
ATOM 816 C CA . GLY A 1 109 ? -19.263 0.858 27.225 1.00 62.19 109 GLY A CA 1
ATOM 817 C C . GLY A 1 109 ? -19.526 2.320 27.615 1.00 62.19 109 GLY A C 1
ATOM 818 O O . GLY A 1 109 ? -19.870 2.555 28.773 1.00 62.19 109 GLY A O 1
ATOM 819 N N . SER A 1 110 ? -19.463 3.292 26.701 1.00 70.50 110 SER A N 1
ATOM 820 C CA . SER A 1 110 ? -19.862 4.696 26.952 1.00 70.50 110 SER A CA 1
ATOM 821 C C . SER A 1 110 ? -21.320 4.808 27.410 1.00 70.50 110 SER A C 1
ATOM 823 O O . SER A 1 110 ? -21.607 5.475 28.405 1.00 70.50 110 SER A O 1
ATOM 825 N N . LEU A 1 111 ? -22.236 4.082 26.761 1.00 71.94 111 LEU A N 1
ATOM 826 C CA . LEU A 1 111 ? -23.650 4.028 27.156 1.00 71.94 111 LEU A CA 1
ATOM 827 C C . LEU A 1 111 ? -23.861 3.336 28.511 1.00 71.94 111 LEU A C 1
ATOM 829 O O . LEU A 1 111 ? -24.701 3.762 29.305 1.00 71.94 111 LEU A O 1
ATOM 833 N N . ALA A 1 112 ? -23.070 2.304 28.813 1.00 75.44 112 ALA A N 1
ATOM 834 C CA . ALA A 1 112 ? -23.120 1.626 30.108 1.00 75.44 112 ALA A CA 1
ATOM 835 C C . ALA A 1 112 ? -22.632 2.546 31.243 1.00 75.44 112 ALA A C 1
ATOM 837 O O . ALA A 1 112 ? -23.260 2.616 32.301 1.00 75.44 112 ALA A O 1
ATOM 838 N N . LEU A 1 113 ? -21.556 3.305 31.009 1.00 77.94 113 LEU A N 1
ATOM 839 C CA . LEU A 1 113 ? -21.038 4.311 31.940 1.00 77.94 113 LEU A CA 1
ATOM 840 C C . LEU A 1 113 ? -22.006 5.483 32.129 1.00 77.94 113 LEU A C 1
ATOM 842 O O . LEU A 1 113 ? -22.211 5.921 33.261 1.00 77.94 113 LEU A O 1
ATOM 846 N N . LEU A 1 114 ? -22.651 5.952 31.057 1.00 81.31 114 LEU A N 1
ATOM 847 C CA . LEU A 1 114 ? -23.698 6.972 31.136 1.00 81.31 114 LEU A CA 1
ATOM 848 C C . LEU A 1 114 ? -24.883 6.482 31.984 1.00 81.31 114 LEU A C 1
ATOM 850 O O . LEU A 1 114 ? -25.352 7.200 32.870 1.00 81.31 114 LEU A O 1
ATOM 854 N N . GLY A 1 115 ? -25.321 5.238 31.770 1.00 80.56 115 GLY A N 1
ATOM 855 C CA . GLY A 1 115 ? -26.377 4.603 32.559 1.00 80.56 115 GLY A CA 1
ATOM 856 C C . GLY A 1 115 ? -26.025 4.485 34.046 1.00 80.56 115 GLY A C 1
ATOM 857 O O . GLY A 1 115 ? -26.825 4.862 34.904 1.00 80.56 115 GLY A O 1
ATOM 858 N N . LEU A 1 116 ? -24.808 4.038 34.372 1.00 82.12 116 LEU A N 1
ATOM 859 C CA . LEU A 1 116 ? -24.321 3.959 35.756 1.00 82.12 116 LEU A CA 1
ATOM 860 C C . LEU A 1 116 ? -24.200 5.341 36.415 1.00 82.12 116 LEU A C 1
ATOM 862 O O . LEU A 1 116 ? -24.563 5.501 37.582 1.00 82.12 116 LEU A O 1
ATOM 866 N N . GLY A 1 117 ? -23.748 6.351 35.668 1.00 82.00 117 GLY A N 1
ATOM 867 C CA . GLY A 1 117 ? -23.668 7.733 36.141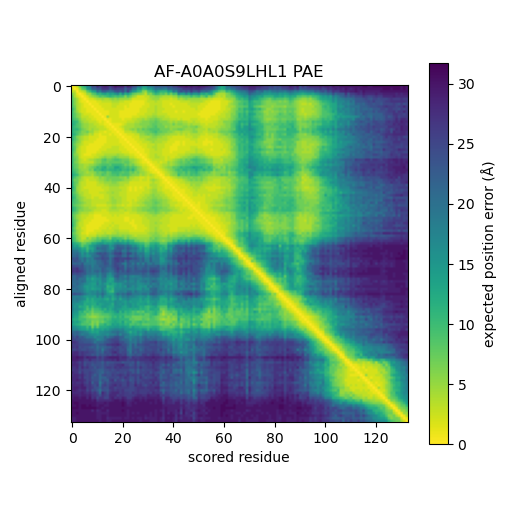 1.00 82.00 117 GLY A CA 1
ATOM 868 C C . GLY A 1 117 ? -25.039 8.306 36.509 1.00 82.00 117 GLY A C 1
ATOM 869 O O . GLY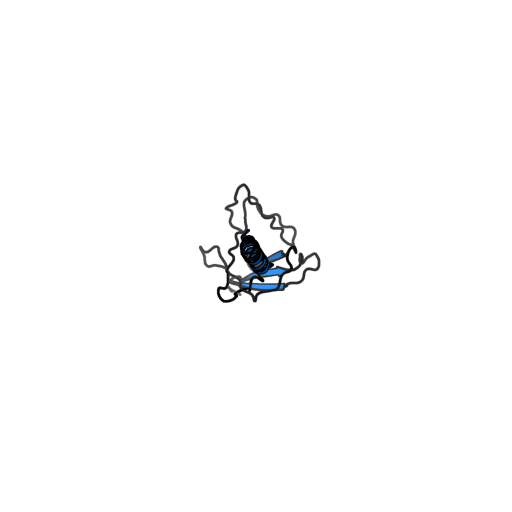 A 1 117 ? -25.204 8.879 37.588 1.00 82.00 117 GLY A O 1
ATOM 870 N N . LEU A 1 118 ? -26.050 8.088 35.662 1.00 84.69 118 LEU A N 1
ATOM 871 C CA . LEU A 1 118 ? -27.426 8.527 35.920 1.00 84.69 118 LEU A CA 1
ATOM 872 C C . LEU A 1 118 ? -28.051 7.802 37.121 1.00 84.69 118 LEU A C 1
ATOM 874 O O . LEU A 1 118 ? -28.676 8.444 37.970 1.00 84.69 118 LEU A O 1
ATOM 878 N N . LEU A 1 119 ? -27.830 6.490 37.251 1.00 82.38 119 LEU A N 1
ATOM 879 C CA . LEU A 1 119 ? -28.278 5.716 38.414 1.00 82.38 119 LEU A CA 1
ATOM 880 C C . LEU A 1 119 ? -27.632 6.211 39.718 1.00 82.38 119 LEU A C 1
ATOM 882 O O . LEU A 1 119 ? -28.321 6.349 40.731 1.00 82.38 119 LEU A O 1
ATOM 886 N N . GLY A 1 120 ? -26.341 6.555 39.695 1.00 79.88 120 GLY A N 1
ATOM 887 C CA . GLY A 1 120 ? -25.642 7.136 40.844 1.00 79.88 120 GLY A CA 1
ATOM 888 C C . GLY A 1 120 ? -26.201 8.498 41.281 1.00 79.88 120 GLY A C 1
ATOM 889 O O . GLY A 1 120 ? -26.285 8.781 42.480 1.00 79.88 120 GLY A O 1
ATOM 890 N N . ILE A 1 121 ? -26.638 9.332 40.331 1.00 82.44 121 ILE A N 1
ATOM 891 C CA . ILE A 1 121 ? -27.271 10.634 40.610 1.00 82.44 121 ILE A CA 1
ATOM 892 C C . ILE A 1 121 ? -28.661 10.448 41.236 1.00 82.44 121 ILE A C 1
ATOM 894 O O . ILE A 1 121 ? -29.002 11.137 42.201 1.00 82.44 121 ILE A O 1
ATOM 898 N N . LEU A 1 122 ? -29.455 9.501 40.728 1.00 79.00 122 LEU A N 1
ATOM 899 C CA . LEU A 1 122 ? -30.796 9.213 41.246 1.00 79.00 122 LEU A CA 1
ATOM 900 C C . LEU A 1 122 ? -30.753 8.586 42.648 1.00 79.00 122 LEU A C 1
ATOM 902 O O . LEU A 1 122 ? -31.520 8.994 43.521 1.00 79.00 122 LEU A O 1
ATOM 906 N N . ALA A 1 123 ? -29.809 7.677 42.907 1.00 76.31 123 ALA A N 1
ATOM 907 C CA . ALA A 1 123 ? -29.643 7.037 44.215 1.00 76.31 123 ALA A CA 1
ATOM 908 C C . ALA A 1 123 ? -29.279 8.032 45.337 1.00 76.31 123 ALA A C 1
ATOM 910 O O . ALA A 1 123 ? -29.646 7.829 46.495 1.00 76.31 123 ALA A O 1
ATOM 911 N N . ARG A 1 124 ? -28.612 9.150 45.011 1.00 67.38 124 ARG A N 1
ATOM 912 C CA . ARG A 1 124 ? -28.261 10.200 45.986 1.00 67.38 124 ARG A CA 1
ATOM 913 C C . ARG A 1 124 ? -29.439 11.073 46.433 1.00 67.38 124 ARG A C 1
ATOM 915 O O . ARG A 1 124 ? -29.327 11.722 47.469 1.00 67.38 124 ARG A O 1
ATOM 922 N N . ARG A 1 125 ? -30.564 11.100 45.707 1.00 61.22 125 ARG A N 1
ATOM 923 C CA . ARG A 1 125 ? -31.719 11.970 46.026 1.00 61.22 125 ARG A CA 1
ATOM 924 C C . ARG A 1 125 ? -32.731 11.367 47.014 1.00 61.22 125 ARG A C 1
ATOM 926 O O . ARG A 1 125 ? -33.658 12.065 47.404 1.00 61.22 125 ARG A O 1
ATOM 933 N N . GLY A 1 126 ? -32.559 10.115 47.446 1.00 58.25 126 GLY A N 1
ATOM 934 C CA . GLY A 1 126 ? -33.532 9.401 48.289 1.00 58.25 126 GLY A CA 1
ATOM 935 C C . GLY A 1 126 ? -33.361 9.506 49.813 1.00 58.25 126 GLY A C 1
ATOM 936 O O . GLY A 1 126 ? -34.081 8.817 50.531 1.00 58.25 126 GLY A O 1
ATOM 937 N N . VAL A 1 127 ? -32.420 10.301 50.346 1.00 63.91 127 VAL A N 1
ATOM 938 C CA . VAL A 1 127 ? -32.104 10.285 51.792 1.00 63.91 127 VAL A CA 1
ATOM 939 C C . VAL A 1 127 ? -32.411 11.627 52.480 1.00 63.91 127 VAL A C 1
ATOM 941 O O . VAL A 1 127 ? -31.757 12.629 52.201 1.00 63.91 127 VAL A O 1
ATOM 944 N N . ARG A 1 128 ? -33.320 11.548 53.478 1.00 59.09 128 ARG A N 1
ATOM 945 C CA . ARG A 1 128 ? -33.871 12.548 54.444 1.00 59.09 128 ARG A CA 1
ATOM 946 C C . ARG A 1 128 ? -35.214 13.129 53.973 1.00 59.09 128 ARG A C 1
ATOM 948 O O . ARG A 1 128 ? -35.306 13.605 52.858 1.00 59.09 128 ARG A O 1
ATOM 955 N N . TYR A 1 129 ? -36.312 13.004 54.731 1.00 54.44 129 TYR A N 1
ATOM 956 C CA . TYR A 1 129 ? -36.515 13.539 56.088 1.00 54.44 129 TYR A CA 1
ATOM 957 C C . TYR A 1 129 ? -37.294 12.585 57.020 1.00 54.44 129 TYR A C 1
ATOM 959 O O . TYR A 1 129 ? -38.313 12.024 56.627 1.00 54.44 129 TYR A O 1
ATOM 967 N N . ARG A 1 130 ? -36.858 12.456 58.285 1.00 58.91 130 ARG A N 1
ATOM 968 C CA . ARG A 1 130 ? -37.663 11.898 59.387 1.00 58.91 130 ARG A CA 1
ATOM 969 C C . ARG A 1 130 ? -38.033 13.060 60.310 1.00 58.91 130 ARG A C 1
ATOM 971 O O . ARG A 1 130 ? -37.146 13.652 60.921 1.00 58.91 130 ARG A O 1
ATOM 978 N N . LEU A 1 131 ? -39.313 13.424 60.331 1.00 58.09 131 LEU A N 1
ATOM 979 C CA . LEU A 1 131 ? -39.870 14.424 61.240 1.00 58.09 131 LEU A CA 1
ATOM 980 C C . LEU A 1 131 ? -39.981 13.777 62.632 1.00 58.09 131 LEU A C 1
ATOM 982 O O . LEU A 1 131 ? -40.614 12.729 62.754 1.00 58.09 131 LEU A O 1
ATOM 986 N N . HIS A 1 132 ? -39.353 14.361 63.653 1.00 56.19 132 HIS A N 1
ATOM 987 C CA . HIS A 1 132 ? -39.698 14.059 65.044 1.00 56.19 132 HIS A CA 1
ATOM 988 C C . HIS A 1 132 ? -40.823 15.014 65.458 1.00 56.19 132 HIS A C 1
ATOM 990 O O . HIS A 1 132 ? -40.663 16.229 65.330 1.00 56.19 132 HIS A O 1
ATOM 996 N N . VAL A 1 133 ? -41.947 14.435 65.884 1.00 66.50 133 VAL A N 1
ATOM 997 C CA . VAL A 1 133 ? -43.033 15.086 66.633 1.00 66.50 133 VAL A CA 1
ATOM 998 C C . VAL A 1 133 ? -42.843 14.736 68.099 1.00 66.50 133 VAL A C 1
ATOM 1000 O O . VAL A 1 133 ? -42.482 13.562 68.350 1.00 66.50 133 VAL A O 1
#